Protein AF-A0A4D6DKI8-F1 (afdb_monomer)

Organism: Bos taurus (NCBI:txid9913)

Nearest PDB structures (foldseek):
  5m35-assembly1_A  TM=1.001E+00  e=2.476E-07  Homo sapiens
  5d2d-assembly1_B  TM=1.007E+00  e=3.942E-07  Homo sapiens
  5ewz-assembly1_B  TM=9.940E-01  e=3.124E-07  Homo sapiens
  6zfg-assembly1_A  TM=9.958E-01  e=4.693E-07  Homo sapiens
  6q0t-assembly1_X  TM=9.830E-01  e=5.389E-06  Spodoptera exigua

InterPro domains:
  IPR000308 14-3-3 protein [PR00305] (9-31)
  IPR000308 14-3-3 protein [PR00305] (44-69)
  IPR000308 14-3-3 protein [PTHR18860] (1-69)
  IPR023410 14-3-3 domain [PF00244] (1-69)
  IPR036815 14-3-3 domain superfamily [G3DSA:1.20.190.20] (1-69)
  IPR036815 14-3-3 domain superfamily [SSF48445] (1-69)

Foldseek 3Di:
DLVPDPDLLVNLVVLLVQLVVLVVVLVPDDDPVSVVSNVSSVVSLVVSQVSCVPPHDCPDPSNVVSVVD

Mean predicted aligned error: 2.83 Å

Radius of gyration: 12.57 Å; Cα contacts (8 Å, |Δi|>4): 71; chains: 1; bounding box: 30×16×35 Å

Structure (mmCIF, N/CA/C/O backbone):
data_AF-A0A4D6DKI8-F1
#
_entry.id   AF-A0A4D6DKI8-F1
#
loop_
_atom_site.group_PDB
_atom_site.id
_atom_site.type_symbol
_atom_site.label_atom_id
_atom_site.label_alt_id
_atom_site.label_comp_id
_atom_site.label_asym_id
_atom_site.label_entity_id
_atom_site.label_seq_id
_atom_site.pdbx_PDB_ins_code
_atom_site.Cartn_x
_atom_site.Cartn_y
_atom_site.Cartn_z
_atom_site.occupancy
_atom_site.B_iso_or_equiv
_atom_site.auth_seq_id
_atom_site.auth_comp_id
_atom_site.auth_asym_id
_atom_site.auth_atom_id
_atom_site.pdbx_PDB_model_num
ATOM 1 N N . LEU A 1 1 ? 11.689 -6.944 7.932 1.00 89.81 1 LEU A N 1
ATOM 2 C CA . LEU A 1 1 ? 11.477 -7.137 6.477 1.00 89.81 1 LEU A CA 1
ATOM 3 C C . LEU A 1 1 ? 11.859 -5.886 5.694 1.00 89.81 1 LEU A C 1
ATOM 5 O O . LEU A 1 1 ? 12.877 -5.933 5.023 1.00 89.81 1 LEU A O 1
ATOM 9 N N . ILE A 1 2 ? 11.140 -4.766 5.848 1.00 91.44 2 ILE A N 1
ATOM 10 C CA . ILE A 1 2 ? 11.411 -3.508 5.117 1.00 91.44 2 ILE A CA 1
ATOM 11 C C . ILE A 1 2 ? 12.880 -3.031 5.213 1.00 91.44 2 ILE A C 1
ATOM 13 O O . ILE A 1 2 ? 13.459 -2.785 4.159 1.00 91.44 2 ILE A O 1
ATOM 17 N N . PRO A 1 3 ? 13.542 -2.986 6.394 1.00 93.75 3 PRO A N 1
ATOM 18 C CA . PRO A 1 3 ? 14.936 -2.521 6.483 1.00 93.75 3 PRO A CA 1
ATOM 19 C C . PRO A 1 3 ? 15.951 -3.389 5.725 1.00 93.75 3 PRO A C 1
ATOM 21 O O . PRO A 1 3 ? 17.017 -2.910 5.359 1.00 93.75 3 PRO A O 1
ATOM 24 N N . ASN A 1 4 ? 15.613 -4.659 5.478 1.00 93.94 4 ASN A N 1
ATOM 25 C CA . ASN A 1 4 ? 16.485 -5.622 4.803 1.00 93.94 4 ASN A CA 1
ATOM 26 C C . ASN A 1 4 ? 16.132 -5.786 3.315 1.00 93.94 4 ASN A C 1
ATOM 28 O O . ASN A 1 4 ? 16.794 -6.542 2.608 1.00 93.94 4 ASN A O 1
ATOM 32 N N . ALA A 1 5 ? 15.076 -5.126 2.830 1.00 94.44 5 ALA A N 1
ATOM 33 C CA . ALA A 1 5 ? 14.701 -5.165 1.426 1.00 94.44 5 ALA A CA 1
ATOM 34 C C . ALA A 1 5 ? 15.613 -4.214 0.646 1.00 94.44 5 ALA A C 1
ATOM 36 O O . ALA A 1 5 ? 15.535 -3.003 0.820 1.00 94.44 5 ALA A O 1
ATOM 37 N N . SER A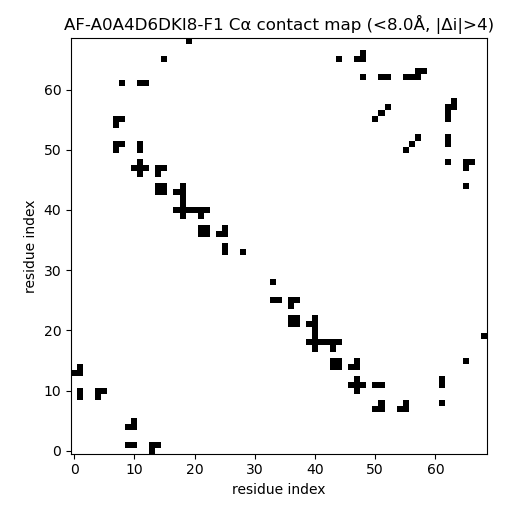 1 6 ? 16.487 -4.748 -0.204 1.00 91.19 6 SER A N 1
ATOM 38 C CA . SER A 1 6 ? 17.391 -3.950 -1.042 1.00 91.19 6 SER A CA 1
ATOM 39 C C . SER A 1 6 ? 16.762 -3.571 -2.385 1.00 91.19 6 SER A C 1
ATOM 41 O O . SER A 1 6 ? 16.945 -2.447 -2.844 1.00 91.19 6 SER A O 1
ATOM 43 N N . GLN A 1 7 ? 15.978 -4.480 -2.970 1.00 95.38 7 GLN A N 1
ATOM 44 C CA . GLN A 1 7 ? 15.313 -4.307 -4.263 1.00 95.38 7 GLN A CA 1
ATOM 45 C C . GLN A 1 7 ? 14.042 -3.454 -4.152 1.00 95.38 7 GLN A C 1
ATOM 47 O O . GLN A 1 7 ? 13.269 -3.597 -3.197 1.00 95.38 7 GLN A O 1
ATOM 52 N N . ALA A 1 8 ? 13.793 -2.619 -5.165 1.00 93.88 8 ALA A N 1
ATOM 53 C CA . ALA A 1 8 ? 12.609 -1.761 -5.260 1.00 93.88 8 ALA A CA 1
ATOM 54 C C . ALA A 1 8 ? 11.305 -2.563 -5.153 1.00 93.88 8 ALA A C 1
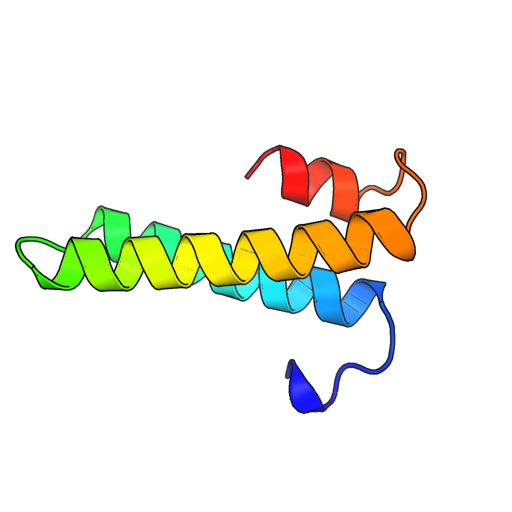ATOM 56 O O . ALA A 1 8 ? 10.416 -2.212 -4.381 1.00 93.88 8 ALA A O 1
ATOM 57 N N . GLU A 1 9 ? 11.225 -3.684 -5.876 1.00 94.31 9 GLU A N 1
ATOM 58 C CA . GLU A 1 9 ? 10.083 -4.606 -5.853 1.00 94.31 9 GLU A CA 1
ATOM 59 C C . GLU A 1 9 ? 9.754 -5.084 -4.446 1.00 94.31 9 GLU A C 1
ATOM 61 O O . GLU A 1 9 ? 8.617 -4.948 -3.997 1.00 94.31 9 GLU A O 1
ATOM 66 N N . SER A 1 10 ? 10.755 -5.575 -3.717 1.00 96.25 10 SER A N 1
ATOM 67 C CA . SER A 1 10 ? 10.564 -6.065 -2.355 1.00 96.25 10 SER A CA 1
ATOM 68 C C . SER A 1 10 ? 10.165 -4.938 -1.399 1.00 96.25 10 SER A C 1
ATOM 70 O O . SER A 1 10 ? 9.283 -5.132 -0.566 1.00 96.25 10 SER A O 1
ATOM 72 N N . LYS A 1 11 ? 10.772 -3.747 -1.522 1.00 96.75 11 LYS A N 1
ATOM 73 C CA . LYS A 1 11 ? 10.422 -2.582 -0.691 1.00 96.75 11 LYS A CA 1
ATOM 74 C C . LYS A 1 11 ? 8.972 -2.156 -0.903 1.00 96.75 11 LYS A C 1
ATOM 76 O O . LYS A 1 11 ? 8.227 -2.064 0.070 1.00 96.75 11 LYS A O 1
ATOM 81 N N . VAL A 1 12 ? 8.564 -1.946 -2.156 1.00 97.12 12 VAL A N 1
ATOM 82 C CA . VAL A 1 12 ? 7.190 -1.555 -2.509 1.00 97.12 12 VAL A CA 1
ATOM 83 C C . VAL A 1 12 ? 6.200 -2.628 -2.069 1.00 97.12 12 VAL A C 1
ATOM 85 O O . VAL A 1 12 ? 5.169 -2.295 -1.496 1.00 97.12 12 VAL A O 1
ATOM 88 N N . PHE A 1 13 ? 6.524 -3.910 -2.259 1.00 96.19 13 PHE A N 1
ATOM 89 C CA . PHE A 1 13 ? 5.669 -5.013 -1.824 1.00 96.19 13 PHE A CA 1
ATOM 90 C C . PHE A 1 13 ? 5.446 -5.011 -0.304 1.00 96.19 13 PHE A C 1
ATOM 92 O O . PHE A 1 13 ? 4.306 -5.086 0.154 1.00 96.19 13 PHE A O 1
ATOM 99 N N . TYR A 1 14 ? 6.509 -4.869 0.494 1.00 97.50 14 TYR A N 1
ATOM 100 C CA . TYR A 1 14 ? 6.377 -4.850 1.952 1.00 97.50 14 TYR A CA 1
ATOM 101 C C . TYR A 1 14 ? 5.723 -3.570 2.486 1.00 97.50 14 TYR A C 1
ATOM 103 O O . TYR A 1 14 ? 4.989 -3.640 3.471 1.00 97.50 14 TYR A O 1
ATOM 111 N N . LEU A 1 15 ? 5.950 -2.417 1.852 1.00 97.69 15 LEU A N 1
ATOM 112 C CA . LEU A 1 15 ? 5.259 -1.172 2.202 1.00 97.69 15 LEU A CA 1
ATOM 113 C C . LEU A 1 15 ? 3.769 -1.241 1.851 1.00 97.69 15 LEU A C 1
ATOM 115 O O . LEU A 1 15 ? 2.938 -0.870 2.677 1.00 97.69 15 LEU A O 1
ATOM 119 N N . LYS A 1 16 ? 3.422 -1.810 0.690 1.00 96.94 16 LYS A N 1
ATOM 120 C CA . LYS A 1 16 ? 2.035 -2.107 0.318 1.00 96.94 16 LYS A CA 1
ATOM 121 C C . LYS A 1 16 ? 1.376 -3.020 1.352 1.00 96.94 16 LYS A C 1
ATOM 123 O O . LYS A 1 16 ? 0.305 -2.689 1.844 1.00 96.94 16 LYS A O 1
ATOM 128 N N . MET A 1 17 ? 2.027 -4.127 1.725 1.00 97.00 17 MET A N 1
ATOM 129 C CA . MET A 1 17 ? 1.523 -5.011 2.783 1.00 97.00 17 MET A CA 1
ATOM 130 C C . MET A 1 17 ? 1.322 -4.256 4.100 1.00 97.00 17 MET A C 1
ATOM 132 O O . MET A 1 17 ? 0.287 -4.421 4.735 1.00 97.00 17 MET A O 1
ATOM 136 N N . LYS A 1 18 ? 2.279 -3.414 4.513 1.00 97.69 18 LYS A N 1
ATOM 137 C CA . LYS A 1 18 ? 2.154 -2.583 5.721 1.00 97.69 18 LYS A CA 1
ATOM 138 C C . LYS A 1 18 ? 0.911 -1.686 5.652 1.00 97.69 18 LYS A C 1
ATOM 140 O O . LYS A 1 18 ? 0.159 -1.649 6.621 1.00 97.69 18 LYS A O 1
ATOM 145 N N . GLY A 1 19 ? 0.679 -1.020 4.518 1.00 97.44 19 GLY A N 1
ATOM 146 C CA . GLY A 1 19 ? -0.540 -0.247 4.262 1.00 97.44 19 GLY A CA 1
ATOM 147 C C . GLY A 1 19 ? -1.802 -1.104 4.367 1.00 97.44 19 GLY A C 1
ATOM 148 O O . GLY A 1 19 ? -2.697 -0.766 5.131 1.00 97.44 19 GLY A O 1
ATOM 149 N N . ASP A 1 20 ? -1.830 -2.265 3.703 1.00 97.25 20 ASP A N 1
ATOM 150 C CA . ASP A 1 20 ? -2.970 -3.192 3.735 1.00 97.25 20 ASP A CA 1
ATOM 151 C C . ASP A 1 20 ? -3.312 -3.632 5.171 1.00 97.25 20 ASP A C 1
ATOM 153 O O . ASP A 1 20 ? -4.476 -3.598 5.560 1.00 97.25 20 ASP A O 1
ATOM 157 N N . TYR A 1 21 ? -2.317 -3.986 5.993 1.00 97.50 21 TYR A N 1
ATOM 158 C CA . TYR A 1 21 ? -2.555 -4.368 7.390 1.00 97.50 21 TYR A CA 1
ATOM 159 C C . TYR A 1 21 ? -3.084 -3.211 8.244 1.00 97.50 21 TYR A C 1
ATOM 161 O O . TYR A 1 21 ? -3.996 -3.429 9.042 1.00 97.50 21 TYR A O 1
ATOM 169 N N . TYR A 1 22 ? -2.558 -1.991 8.084 1.00 97.75 22 TYR A N 1
ATOM 170 C CA . TYR A 1 22 ? -3.113 -0.828 8.783 1.00 97.75 22 TYR A CA 1
ATOM 171 C C . TYR A 1 22 ? -4.525 -0.496 8.304 1.00 97.75 22 TYR A C 1
ATOM 173 O O . TYR A 1 22 ? -5.372 -0.165 9.127 1.00 97.75 22 TYR A O 1
ATOM 181 N N . ARG A 1 23 ? -4.818 -0.649 7.010 1.00 96.38 23 ARG A N 1
ATOM 182 C CA . ARG A 1 23 ? -6.169 -0.480 6.470 1.00 96.38 23 ARG A CA 1
ATOM 183 C C . ARG A 1 23 ? -7.148 -1.473 7.096 1.00 96.38 23 ARG A C 1
ATOM 185 O O . ARG A 1 23 ? -8.173 -1.043 7.614 1.00 96.38 23 ARG A O 1
ATOM 192 N N . TYR A 1 24 ? -6.805 -2.762 7.154 1.00 96.50 24 TYR A N 1
ATOM 193 C CA . TYR A 1 24 ? -7.636 -3.768 7.830 1.00 96.50 24 TYR A CA 1
ATOM 194 C C . TYR A 1 24 ? -7.795 -3.483 9.329 1.00 96.50 24 TYR A C 1
ATOM 196 O O . TYR A 1 24 ? -8.862 -3.696 9.898 1.00 96.50 24 TYR A O 1
ATOM 20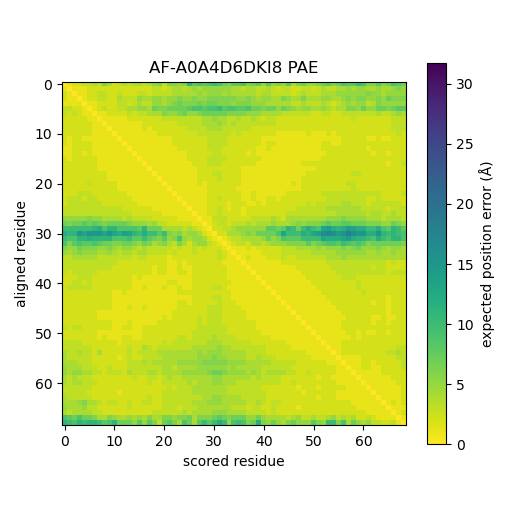4 N N . LEU A 1 25 ? -6.760 -2.950 9.984 1.00 95.75 25 LEU A N 1
ATOM 205 C CA . LEU A 1 25 ? -6.861 -2.525 11.378 1.00 95.75 25 LEU A CA 1
ATOM 206 C C . LEU A 1 25 ? -7.803 -1.316 11.539 1.00 95.75 25 LEU A C 1
ATOM 208 O O . LEU A 1 25 ? -8.583 -1.267 12.487 1.00 95.75 25 LEU A O 1
ATOM 212 N N . ALA A 1 26 ? -7.782 -0.365 10.602 1.00 95.19 26 ALA A N 1
ATOM 213 C CA . ALA A 1 26 ? -8.670 0.799 10.600 1.00 95.19 26 ALA A CA 1
ATOM 214 C C . ALA A 1 26 ? -10.143 0.429 10.363 1.00 95.19 26 ALA A C 1
ATOM 216 O O . ALA A 1 26 ? -11.033 1.160 10.808 1.00 95.19 26 ALA A O 1
ATOM 217 N N . GLU A 1 27 ? -10.410 -0.682 9.671 1.00 94.19 27 GLU A N 1
ATOM 218 C CA . GLU A 1 27 ? -11.765 -1.203 9.443 1.00 94.19 27 GLU A CA 1
ATOM 219 C C . GLU A 1 27 ? -12.438 -1.641 10.754 1.00 94.19 27 GLU A C 1
ATOM 221 O O . GLU A 1 27 ? -13.653 -1.494 10.890 1.00 94.19 27 GLU A O 1
ATOM 226 N N . VAL A 1 28 ? -11.657 -2.106 11.736 1.00 94.69 28 VAL A N 1
ATOM 227 C CA . VAL A 1 28 ? -12.157 -2.555 13.050 1.00 94.69 28 VAL A CA 1
ATOM 228 C C . VAL A 1 28 ? -11.919 -1.550 14.184 1.00 94.69 28 VAL A C 1
ATOM 230 O O . VAL A 1 28 ? -12.504 -1.691 15.257 1.00 94.69 28 VAL A O 1
ATOM 233 N N . ALA A 1 29 ? -11.078 -0.535 13.971 1.00 92.81 29 ALA A N 1
ATOM 234 C CA . ALA A 1 29 ? -10.786 0.497 14.963 1.00 92.81 29 ALA A CA 1
ATOM 235 C C . ALA A 1 29 ? -11.929 1.520 15.112 1.00 92.81 29 ALA A C 1
ATOM 237 O O . ALA A 1 29 ? -12.648 1.839 14.160 1.00 92.81 29 ALA A O 1
ATOM 238 N N . ALA A 1 30 ? -12.053 2.096 16.309 1.00 89.31 30 ALA A N 1
ATOM 239 C CA . ALA A 1 30 ? -13.037 3.123 16.648 1.00 89.31 30 ALA A CA 1
ATOM 240 C C . ALA A 1 30 ? -12.385 4.284 17.416 1.00 89.31 30 ALA A C 1
ATOM 242 O O . ALA A 1 30 ? -11.302 4.138 17.976 1.00 89.31 30 ALA A O 1
ATOM 243 N N . GLY A 1 31 ? -13.060 5.436 17.446 1.00 85.25 31 GLY A N 1
ATOM 244 C CA . GLY A 1 31 ? -12.582 6.621 18.163 1.00 85.25 31 GLY A CA 1
ATOM 245 C C . GLY A 1 31 ? -11.283 7.198 17.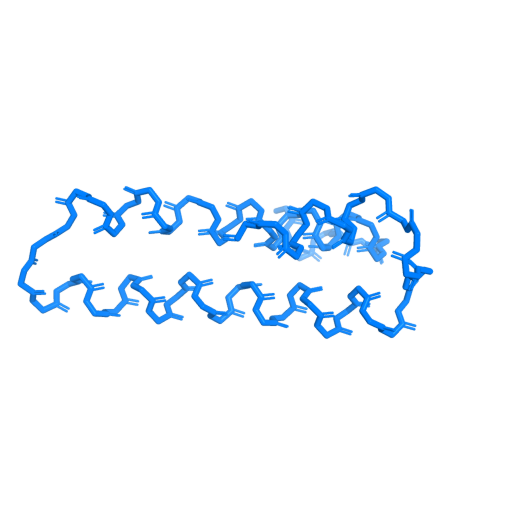591 1.00 85.25 31 GLY A C 1
ATOM 246 O O . GLY A 1 31 ? -11.029 7.112 16.387 1.00 85.25 31 GLY A O 1
ATOM 247 N N . ASP A 1 32 ? -10.472 7.796 18.462 1.00 85.31 32 ASP A N 1
ATOM 248 C CA . ASP A 1 32 ? -9.261 8.534 18.080 1.00 85.31 32 ASP A CA 1
ATOM 249 C C . ASP A 1 32 ? -8.152 7.636 17.506 1.00 85.31 32 ASP A C 1
ATOM 251 O O . ASP A 1 32 ? -7.404 8.064 16.622 1.00 85.31 32 ASP A O 1
ATOM 255 N N . ASP A 1 33 ? -8.103 6.362 17.910 1.00 86.94 33 ASP A N 1
ATOM 256 C CA . ASP A 1 33 ? -7.131 5.387 17.400 1.00 86.94 33 ASP A CA 1
ATOM 257 C C . ASP A 1 33 ? -7.292 5.154 15.894 1.00 86.94 33 ASP A C 1
ATOM 259 O O . ASP A 1 33 ? -6.306 4.997 15.168 1.00 86.94 33 ASP A O 1
ATOM 263 N N . LYS A 1 34 ? -8.534 5.204 15.387 1.00 93.12 34 LYS A N 1
ATOM 264 C CA . LYS A 1 34 ? -8.817 5.011 13.960 1.00 93.12 34 LYS A CA 1
ATOM 265 C C . LYS A 1 34 ? -8.079 6.031 13.100 1.00 93.12 34 LYS A C 1
ATOM 267 O O . LYS A 1 34 ? -7.558 5.669 12.049 1.00 93.12 34 LYS A O 1
ATOM 272 N N . LYS A 1 35 ? -8.011 7.292 13.536 1.00 92.56 35 LYS A N 1
ATOM 273 C CA . LYS A 1 35 ? -7.357 8.356 12.768 1.00 92.56 35 LYS A CA 1
ATOM 274 C C . LYS A 1 35 ? -5.856 8.100 12.638 1.00 92.56 35 LYS A C 1
ATOM 276 O O . LYS A 1 35 ? -5.339 8.110 11.527 1.00 92.56 35 LYS A O 1
ATOM 281 N N . GLY A 1 36 ? -5.189 7.772 13.746 1.00 94.81 36 GLY A N 1
ATOM 282 C CA . GLY A 1 36 ? -3.761 7.447 13.727 1.00 94.81 36 GLY A CA 1
ATOM 283 C C . GLY A 1 36 ? -3.447 6.229 12.854 1.00 94.81 36 GLY A C 1
ATOM 284 O O . GLY A 1 36 ? -2.473 6.238 12.107 1.00 94.81 36 GLY A O 1
ATOM 285 N N . ILE A 1 37 ? -4.298 5.201 12.888 1.00 95.62 37 ILE A N 1
ATOM 286 C CA . ILE A 1 37 ? -4.136 3.993 12.067 1.00 95.62 37 ILE A CA 1
ATOM 287 C C . ILE A 1 37 ? -4.327 4.302 10.572 1.00 95.62 37 ILE A C 1
ATOM 289 O O . ILE A 1 37 ? -3.551 3.818 9.745 1.00 95.62 37 ILE A O 1
ATOM 293 N N . VAL A 1 38 ? -5.313 5.132 10.216 1.00 96.06 38 VAL A N 1
ATOM 294 C CA . VAL A 1 38 ? -5.518 5.592 8.831 1.00 96.06 38 VAL A CA 1
ATOM 295 C C . VAL A 1 38 ? -4.305 6.378 8.333 1.00 96.06 38 VAL A C 1
ATOM 297 O O . VAL A 1 38 ? -3.818 6.097 7.238 1.00 96.06 38 VAL A O 1
ATOM 300 N N . ASP A 1 39 ? -3.758 7.282 9.148 1.00 96.50 39 ASP A N 1
ATOM 301 C CA . ASP A 1 39 ? -2.567 8.059 8.789 1.00 96.50 39 ASP A CA 1
ATOM 302 C C . ASP A 1 39 ? -1.352 7.140 8.549 1.00 96.50 39 ASP A C 1
ATOM 304 O O . ASP A 1 39 ? -0.616 7.312 7.573 1.00 96.50 39 ASP A O 1
ATOM 308 N N . GLN A 1 40 ? -1.171 6.102 9.378 1.00 97.06 40 GLN A N 1
ATOM 309 C CA . GLN A 1 40 ? -0.121 5.091 9.182 1.00 97.06 40 GLN A CA 1
ATOM 310 C C . GLN A 1 40 ? -0.315 4.282 7.891 1.00 97.06 40 GLN A C 1
ATOM 312 O O . GLN A 1 40 ? 0.658 4.014 7.178 1.00 97.06 40 GLN A O 1
ATOM 317 N N . SER A 1 41 ? -1.559 3.911 7.567 1.00 97.44 41 SER A N 1
ATOM 318 C CA . SER A 1 41 ? -1.895 3.246 6.304 1.00 97.44 41 SER A CA 1
ATOM 319 C C . SER A 1 41 ? -1.539 4.128 5.110 1.00 97.44 41 SER A C 1
ATOM 321 O O . SER A 1 41 ? -0.870 3.674 4.180 1.00 97.44 41 SER A O 1
ATOM 323 N N . GLN A 1 42 ? -1.955 5.395 5.144 1.00 96.88 42 GLN A N 1
ATOM 324 C CA . GLN A 1 42 ? -1.724 6.349 4.066 1.00 96.88 42 GLN A CA 1
ATOM 325 C C . GLN A 1 42 ? -0.230 6.610 3.862 1.00 96.88 42 GLN A C 1
ATOM 327 O O . GLN A 1 42 ? 0.245 6.603 2.728 1.00 96.88 42 GLN A O 1
ATOM 332 N N . GLN A 1 43 ? 0.528 6.784 4.947 1.00 97.88 43 GLN A N 1
ATOM 333 C CA . GLN A 1 43 ? 1.969 7.002 4.874 1.00 97.88 43 GLN A CA 1
ATOM 334 C C . GLN A 1 43 ? 2.687 5.819 4.207 1.00 97.88 43 GLN A C 1
ATOM 336 O O . GLN A 1 43 ? 3.541 6.028 3.345 1.00 97.88 43 GLN A O 1
ATOM 341 N N . ALA A 1 44 ? 2.319 4.582 4.561 1.00 97.81 44 ALA A N 1
ATOM 342 C CA . ALA A 1 44 ? 2.911 3.384 3.969 1.00 97.81 44 ALA A CA 1
ATOM 343 C C . ALA A 1 44 ? 2.611 3.265 2.463 1.00 97.81 44 ALA A C 1
ATOM 345 O O . ALA A 1 44 ? 3.519 2.972 1.681 1.00 97.81 44 ALA A O 1
ATOM 346 N N . TYR A 1 45 ? 1.370 3.532 2.043 1.00 98.00 45 TYR A N 1
ATOM 347 C CA . TYR A 1 45 ? 1.013 3.529 0.622 1.00 98.00 45 TYR A CA 1
ATOM 348 C C . TYR A 1 45 ? 1.696 4.656 -0.156 1.00 98.00 45 TYR A C 1
ATOM 350 O O . TYR A 1 45 ? 2.176 4.414 -1.261 1.00 98.00 45 TYR A O 1
ATOM 358 N N . GLN A 1 46 ? 1.804 5.8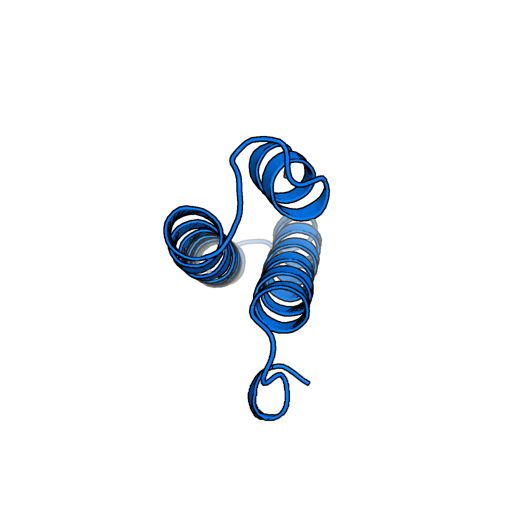59 0.416 1.00 97.75 46 GLN A N 1
ATOM 359 C CA . GLN A 1 46 ? 2.475 6.980 -0.242 1.00 97.75 46 GLN A CA 1
ATOM 360 C C . GLN A 1 46 ? 3.963 6.688 -0.463 1.00 97.75 46 GLN A C 1
ATOM 362 O O . GLN A 1 46 ? 4.483 6.919 -1.553 1.00 97.75 46 GLN A O 1
ATOM 367 N N . GLU A 1 47 ? 4.648 6.132 0.539 1.00 97.44 47 GLU A N 1
ATOM 368 C CA . GLU A 1 47 ? 6.053 5.740 0.410 1.00 97.44 47 GLU A CA 1
ATOM 369 C C . GLU A 1 47 ? 6.234 4.650 -0.660 1.00 97.44 47 GLU A C 1
ATOM 371 O O . GLU A 1 47 ? 7.111 4.758 -1.521 1.00 97.44 47 GLU A O 1
ATOM 376 N N . ALA A 1 48 ? 5.356 3.637 -0.674 1.00 97.44 48 ALA A N 1
ATOM 377 C CA . ALA A 1 48 ? 5.342 2.615 -1.720 1.00 97.44 48 ALA A CA 1
ATOM 378 C C . ALA A 1 48 ? 5.125 3.231 -3.113 1.00 97.44 48 ALA A C 1
ATOM 380 O O . ALA A 1 48 ? 5.777 2.832 -4.082 1.00 97.44 48 ALA A O 1
ATOM 381 N N . PHE A 1 49 ? 4.227 4.215 -3.214 1.00 97.19 49 PHE A N 1
ATOM 382 C CA . PHE A 1 49 ? 3.869 4.857 -4.471 1.00 97.19 49 PHE A CA 1
ATOM 383 C C . PHE A 1 49 ? 5.038 5.654 -5.041 1.00 97.19 49 PHE A C 1
ATOM 385 O O . PHE A 1 49 ? 5.374 5.455 -6.209 1.00 97.19 49 PHE A O 1
ATOM 392 N N . GLU A 1 50 ? 5.714 6.468 -4.230 1.00 97.38 50 GLU A N 1
ATOM 393 C CA . GLU A 1 50 ? 6.872 7.251 -4.676 1.00 97.38 50 GLU A CA 1
ATOM 394 C C . GLU A 1 50 ? 8.021 6.361 -5.166 1.00 97.38 50 GLU A C 1
ATOM 396 O O . GLU A 1 50 ? 8.582 6.608 -6.239 1.00 97.38 50 GLU A O 1
ATOM 401 N N . ILE A 1 51 ? 8.324 5.271 -4.449 1.00 96.69 51 ILE A N 1
ATOM 402 C CA . ILE A 1 51 ? 9.341 4.303 -4.888 1.00 96.69 51 ILE A CA 1
ATOM 403 C C . ILE A 1 51 ? 8.904 3.641 -6.201 1.00 96.69 51 ILE A C 1
ATOM 405 O O . ILE A 1 51 ? 9.676 3.601 -7.159 1.00 96.69 51 ILE A O 1
ATOM 409 N N . SER A 1 52 ? 7.652 3.179 -6.296 1.00 97.00 52 SER A N 1
ATOM 410 C CA . SER A 1 52 ? 7.139 2.535 -7.514 1.00 97.00 52 SER A CA 1
ATOM 411 C C . SER A 1 52 ? 7.128 3.480 -8.721 1.00 97.00 52 SER A C 1
ATOM 413 O O . SER A 1 52 ? 7.389 3.066 -9.850 1.00 97.00 52 SER A O 1
ATOM 415 N N . LYS A 1 53 ? 6.863 4.770 -8.500 1.00 96.50 53 LYS A N 1
ATOM 416 C CA . LYS A 1 53 ? 6.833 5.788 -9.547 1.00 96.50 53 LYS A CA 1
ATOM 417 C C . LYS A 1 53 ? 8.223 6.056 -10.109 1.00 96.50 53 LYS A C 1
ATOM 419 O O . LYS A 1 53 ? 8.342 6.264 -11.316 1.00 96.50 53 LYS A O 1
ATOM 424 N N . LYS A 1 54 ? 9.240 6.042 -9.245 1.00 96.69 54 LYS A N 1
ATOM 425 C CA . LYS A 1 54 ? 10.637 6.302 -9.600 1.00 96.69 54 LYS A CA 1
ATOM 426 C C . LYS A 1 54 ? 11.343 5.079 -10.189 1.00 96.69 54 LYS A C 1
ATOM 428 O O . LYS A 1 54 ? 12.144 5.238 -11.104 1.00 96.69 54 LYS A O 1
ATOM 433 N N . GLU A 1 55 ? 11.068 3.885 -9.666 1.00 96.62 55 GLU A N 1
ATOM 434 C CA . GLU A 1 55 ? 11.896 2.693 -9.909 1.00 96.62 55 GLU A CA 1
ATOM 435 C C . GLU A 1 55 ? 11.172 1.568 -10.665 1.00 96.62 55 GLU A C 1
ATOM 437 O O . GLU A 1 55 ? 11.789 0.555 -10.982 1.00 96.62 55 GLU A O 1
ATOM 442 N N . MET A 1 56 ? 9.884 1.725 -11.001 1.00 95.75 56 MET A N 1
ATOM 443 C CA . MET A 1 56 ? 9.120 0.712 -11.741 1.00 95.75 56 MET A CA 1
ATOM 444 C C . MET A 1 56 ? 8.406 1.288 -12.958 1.00 95.75 56 MET A C 1
A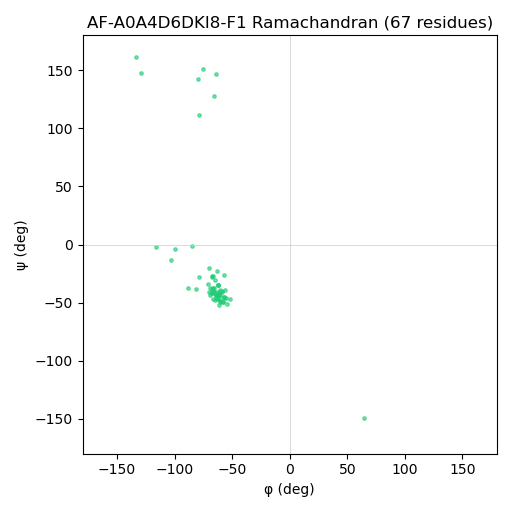TOM 446 O O . MET A 1 56 ? 7.903 2.413 -12.945 1.00 95.75 56 MET A O 1
ATOM 450 N N . GLN A 1 57 ? 8.269 0.466 -13.998 1.00 96.19 57 GLN A N 1
ATOM 451 C CA . GLN A 1 57 ? 7.445 0.802 -15.157 1.00 96.19 57 GLN A CA 1
ATOM 452 C C . GLN A 1 57 ? 5.960 0.923 -14.765 1.00 96.19 57 GLN A C 1
ATOM 454 O O . GLN A 1 57 ? 5.499 0.184 -13.892 1.00 96.19 57 GLN A O 1
ATOM 459 N N . PRO A 1 58 ? 5.171 1.806 -15.406 1.00 94.69 58 PRO A N 1
ATOM 460 C CA . PRO A 1 58 ? 3.739 1.952 -15.122 1.00 94.69 58 PRO A CA 1
ATOM 461 C C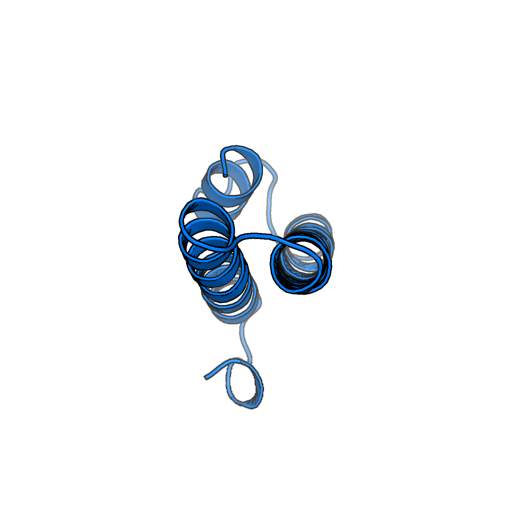 . PRO A 1 58 ? 2.924 0.661 -15.292 1.00 94.69 58 PRO A C 1
ATOM 463 O O . PRO A 1 58 ? 1.902 0.496 -14.639 1.00 94.69 58 PRO A O 1
ATOM 466 N N . THR A 1 59 ? 3.386 -0.261 -16.139 1.00 95.50 59 THR A N 1
ATOM 467 C CA . THR A 1 59 ? 2.762 -1.568 -16.402 1.00 95.50 59 THR A CA 1
ATOM 468 C C . THR A 1 59 ? 3.164 -2.654 -15.403 1.00 95.50 59 THR A C 1
ATOM 470 O O . THR A 1 59 ? 2.704 -3.789 -15.512 1.00 95.50 59 THR A O 1
ATOM 473 N N . HIS A 1 60 ? 4.032 -2.341 -14.438 1.00 95.88 60 HIS A N 1
ATOM 474 C CA . HIS A 1 60 ? 4.530 -3.324 -13.488 1.00 95.88 60 HIS A CA 1
ATOM 475 C C . HIS A 1 60 ? 3.391 -3.843 -12.583 1.00 95.88 60 HIS A C 1
ATOM 477 O O . HIS A 1 60 ? 2.724 -3.025 -11.939 1.00 95.88 60 HIS A O 1
ATOM 483 N N . PRO A 1 61 ? 3.181 -5.169 -12.449 1.00 94.88 61 PRO A N 1
ATOM 484 C CA . PRO A 1 61 ? 2.039 -5.723 -11.714 1.00 94.88 61 PRO A CA 1
ATOM 485 C C . PRO A 1 61 ? 1.926 -5.240 -10.265 1.00 94.88 61 PRO A C 1
ATOM 487 O O . PRO A 1 61 ? 0.832 -4.931 -9.804 1.00 94.88 61 PRO A O 1
ATOM 490 N N . ILE A 1 62 ? 3.052 -5.102 -9.554 1.00 94.44 62 ILE A N 1
ATOM 491 C CA . ILE A 1 62 ? 3.056 -4.602 -8.166 1.00 94.44 62 ILE A CA 1
ATOM 492 C C . ILE A 1 62 ? 2.621 -3.133 -8.107 1.00 94.44 62 ILE A C 1
ATOM 494 O O . ILE A 1 62 ? 1.897 -2.750 -7.194 1.00 94.44 62 ILE A O 1
ATOM 498 N N . ARG A 1 63 ? 3.024 -2.312 -9.083 1.00 95.75 63 ARG A N 1
ATOM 499 C CA . ARG A 1 63 ? 2.658 -0.891 -9.136 1.00 95.75 63 ARG A CA 1
ATOM 500 C C . ARG A 1 63 ? 1.175 -0.721 -9.459 1.00 95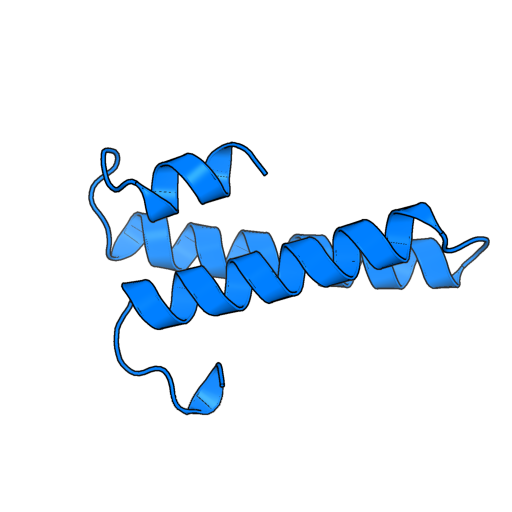.75 63 ARG A C 1
ATOM 502 O O . ARG A 1 63 ? 0.511 0.105 -8.844 1.00 95.75 63 ARG A O 1
ATOM 509 N N . LEU A 1 64 ? 0.655 -1.533 -10.377 1.00 95.50 64 LEU A N 1
ATOM 510 C CA . LEU A 1 64 ? -0.775 -1.579 -10.682 1.00 95.50 64 LEU A CA 1
ATOM 511 C C . LEU A 1 64 ? -1.588 -2.052 -9.471 1.00 95.50 64 LEU A C 1
ATOM 513 O O . LEU A 1 64 ? -2.567 -1.413 -9.104 1.00 95.50 64 LEU A O 1
ATOM 517 N N . GLY A 1 65 ? -1.149 -3.126 -8.808 1.00 93.38 65 GLY A N 1
ATOM 518 C CA . GLY A 1 65 ? -1.801 -3.641 -7.604 1.00 93.38 65 GLY A CA 1
ATOM 519 C C . GLY A 1 65 ? -1.703 -2.700 -6.402 1.00 93.38 65 GLY A C 1
ATOM 520 O O . GLY A 1 65 ? -2.572 -2.725 -5.542 1.00 93.38 65 GLY A O 1
ATOM 521 N N . LEU A 1 66 ? -0.665 -1.864 -6.327 1.00 93.75 66 LEU A N 1
ATOM 522 C CA . LEU A 1 66 ? -0.578 -0.785 -5.347 1.00 93.75 66 LEU A CA 1
ATOM 523 C C . LEU A 1 66 ? -1.599 0.318 -5.639 1.00 93.75 66 LEU A C 1
ATOM 525 O O . LEU A 1 66 ? -2.234 0.784 -4.713 1.00 93.75 66 LEU A O 1
ATOM 529 N N . ALA A 1 67 ? -1.766 0.722 -6.900 1.00 92.00 67 ALA A N 1
ATOM 530 C CA . ALA A 1 67 ? -2.703 1.786 -7.271 1.00 92.00 67 ALA A CA 1
ATOM 531 C C . ALA A 1 67 ? -4.185 1.390 -7.122 1.00 92.00 67 ALA A C 1
ATOM 533 O O . ALA A 1 67 ? -5.048 2.263 -7.086 1.00 92.00 67 ALA A O 1
ATOM 534 N N . LEU A 1 68 ? -4.478 0.087 -7.085 1.00 92.12 68 LEU A N 1
ATOM 535 C CA . LEU A 1 68 ? -5.818 -0.449 -6.847 1.00 92.12 68 LEU A CA 1
ATOM 536 C C . LEU A 1 68 ? -6.220 -0.428 -5.361 1.00 92.12 68 LEU A C 1
ATOM 538 O O . LEU A 1 68 ? -7.414 -0.385 -5.069 1.00 92.12 68 LEU A O 1
ATOM 542 N N . ASN A 1 69 ? -5.241 -0.511 -4.456 1.00 81.38 69 ASN A N 1
ATOM 543 C CA . ASN A 1 69 ? -5.436 -0.686 -3.014 1.00 81.38 69 ASN A CA 1
ATOM 544 C C . ASN A 1 69 ? -5.397 0.642 -2.259 1.00 81.38 69 ASN A C 1
ATOM 546 O O . ASN A 1 69 ? -6.138 0.731 -1.255 1.00 81.38 69 ASN A O 1
#

Sequence (69 aa):
LIPNASQAESKVFYLKMKGDYYRYLAEVAAGDDKKGIVDQSQQAYQEAFEISKKEMQPTHPIRLGLALN

Solvent-accessible surface area (backbone atoms only — not comparable to full-atom values): 3770 Å² total; per-residue (Å²): 109,63,93,74,39,83,50,67,68,55,34,31,51,48,26,39,49,53,12,52,54,27,47,60,48,32,73,75,44,65,74,75,62,22,57,59,31,44,52,52,15,51,52,27,39,51,55,21,47,57,51,35,66,76,76,43,60,86,82,35,67,68,49,48,57,53,76,74,105

pLDDT: mean 94.92, std 3.25, range [81.38, 98.0]

Secondary structure (DSSP, 8-state):
-GGG--SHHHHHHHHHHHHHHHHHHHHH--THHHHHHHHHHHHHHHHHHH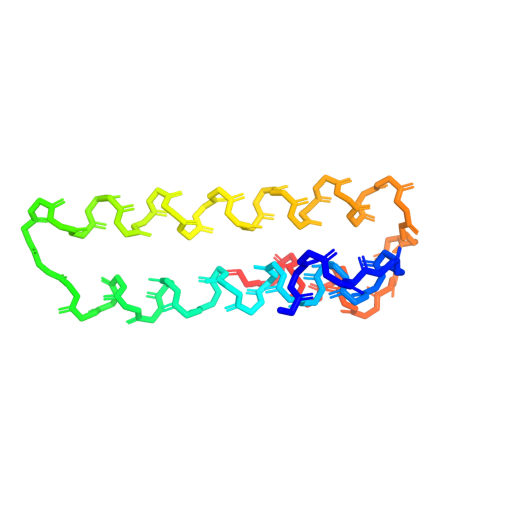HHHHHS-TT-HHHHHHHH-